Protein AF-A0A7Y7CI98-F1 (afdb_monomer_lite)

Radius of gyration: 17.5 Å; chains: 1; bounding box: 52×29×41 Å

Structure (mmCIF, N/CA/C/O backbone):
data_AF-A0A7Y7CI98-F1
#
_entry.id   AF-A0A7Y7CI98-F1
#
loop_
_atom_site.group_PDB
_atom_site.id
_atom_site.type_symbol
_atom_site.label_atom_id
_atom_site.label_alt_id
_atom_site.label_comp_id
_atom_site.label_asym_id
_atom_site.label_entity_id
_atom_site.label_seq_id
_atom_site.pdbx_PDB_ins_code
_atom_site.Cartn_x
_atom_site.Cartn_y
_atom_site.Cartn_z
_atom_site.occupancy
_atom_site.B_iso_or_equiv
_atom_site.auth_seq_id
_atom_site.auth_comp_id
_atom_site.auth_asym_id
_atom_site.auth_atom_id
_atom_site.pdbx_PDB_model_num
ATOM 1 N N . MET A 1 1 ? 39.157 11.800 -27.206 1.00 62.69 1 MET A N 1
ATOM 2 C CA . MET A 1 1 ? 38.096 12.497 -26.438 1.00 62.69 1 MET A CA 1
ATOM 3 C C . MET A 1 1 ? 36.692 12.054 -26.839 1.00 62.69 1 MET A C 1
ATOM 5 O O . MET A 1 1 ? 35.984 11.591 -25.965 1.00 62.69 1 MET A O 1
ATOM 9 N N . LYS A 1 2 ? 36.295 12.108 -28.122 1.00 62.59 2 LYS A N 1
ATOM 10 C CA . LYS A 1 2 ? 34.953 11.671 -28.576 1.00 62.59 2 LYS A CA 1
ATOM 11 C C . LYS A 1 2 ? 34.642 10.194 -28.279 1.00 62.59 2 LYS A C 1
ATOM 13 O O . LYS A 1 2 ? 33.562 9.895 -27.799 1.00 62.59 2 LYS A O 1
ATOM 18 N N . SER A 1 3 ? 35.610 9.299 -28.485 1.00 66.19 3 SER A N 1
ATOM 19 C CA . SER A 1 3 ? 35.493 7.872 -28.148 1.00 66.19 3 SER A CA 1
ATOM 20 C C . SER A 1 3 ? 35.361 7.626 -26.642 1.00 66.19 3 SER A C 1
ATOM 22 O O . SER A 1 3 ? 34.518 6.846 -26.226 1.00 66.19 3 SER A O 1
ATOM 24 N N . LEU A 1 4 ? 36.137 8.336 -25.817 1.00 75.38 4 LEU A N 1
ATOM 25 C CA . LEU A 1 4 ? 36.042 8.270 -24.354 1.00 75.38 4 LEU A CA 1
ATOM 26 C C . LEU A 1 4 ? 34.681 8.779 -23.847 1.00 75.38 4 LEU A C 1
ATOM 28 O O . LEU A 1 4 ? 34.092 8.154 -22.975 1.00 75.38 4 LEU A O 1
ATOM 32 N N . LEU A 1 5 ? 34.161 9.864 -24.435 1.00 73.25 5 LEU A N 1
ATOM 33 C CA . LEU A 1 5 ? 32.824 10.389 -24.136 1.00 73.25 5 LEU A CA 1
ATOM 34 C C . LEU A 1 5 ? 31.718 9.391 -24.523 1.00 73.25 5 LEU A C 1
ATOM 36 O O . LEU A 1 5 ? 30.742 9.251 -23.795 1.00 73.25 5 LEU A O 1
ATOM 40 N N . MET A 1 6 ? 31.888 8.675 -25.640 1.00 72.62 6 MET A N 1
ATOM 41 C CA . MET A 1 6 ? 30.952 7.641 -26.099 1.00 72.62 6 MET A CA 1
ATOM 42 C C . MET A 1 6 ? 30.914 6.437 -25.149 1.00 72.62 6 MET A C 1
ATOM 44 O O . MET A 1 6 ? 29.835 5.962 -24.813 1.00 72.62 6 MET A O 1
ATOM 48 N N . TRP A 1 7 ? 32.074 5.977 -24.670 1.00 76.88 7 TRP A N 1
ATOM 49 C CA . TRP A 1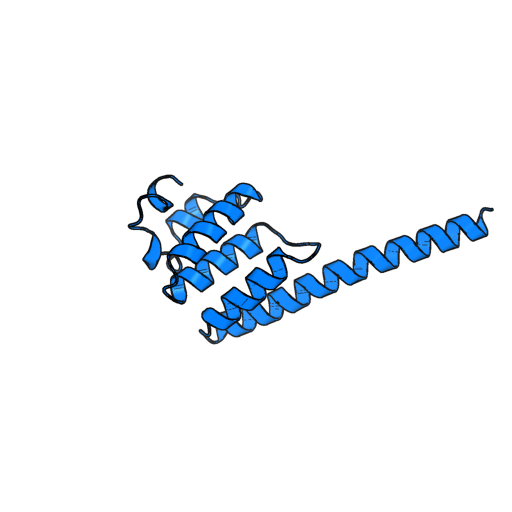 7 ? 32.149 4.890 -23.689 1.00 76.88 7 TRP A CA 1
ATOM 50 C C . TRP A 1 7 ? 31.602 5.299 -22.316 1.00 76.88 7 TRP A C 1
ATOM 52 O O . TRP A 1 7 ? 30.913 4.503 -21.683 1.00 76.88 7 TRP A O 1
ATOM 62 N N . LEU A 1 8 ? 31.833 6.545 -21.883 1.00 71.31 8 LEU A N 1
ATOM 63 C CA . LEU A 1 8 ? 31.243 7.079 -20.649 1.00 71.31 8 LEU A CA 1
ATOM 64 C C . LEU A 1 8 ? 29.712 7.173 -20.735 1.00 71.31 8 LEU A C 1
ATOM 66 O O . LEU A 1 8 ? 29.022 6.805 -19.789 1.00 71.31 8 LEU A O 1
ATOM 70 N N . ALA A 1 9 ? 29.179 7.625 -21.874 1.00 69.00 9 ALA A N 1
ATOM 71 C CA . ALA A 1 9 ? 27.738 7.679 -22.104 1.00 69.00 9 ALA A CA 1
ATOM 72 C C . ALA A 1 9 ? 27.106 6.276 -22.140 1.00 69.00 9 ALA A C 1
ATOM 74 O O . ALA A 1 9 ? 26.016 6.085 -21.610 1.00 69.00 9 ALA A O 1
ATOM 75 N N . LEU A 1 10 ? 27.801 5.280 -22.704 1.00 69.31 10 LEU A N 1
ATOM 76 C CA . LEU A 1 10 ? 27.324 3.895 -22.748 1.00 69.31 10 LEU A CA 1
ATOM 77 C C . LEU A 1 10 ? 27.275 3.248 -21.351 1.00 69.31 10 LEU A C 1
ATOM 79 O O . LEU A 1 10 ? 26.309 2.563 -21.033 1.00 69.31 10 LEU A O 1
ATOM 83 N N . LEU A 1 11 ? 28.275 3.505 -20.499 1.00 66.31 11 LEU A N 1
ATOM 84 C CA . LEU A 1 11 ? 28.302 3.033 -19.106 1.00 66.31 11 LEU A CA 1
ATOM 85 C C . LEU A 1 11 ? 27.154 3.613 -18.262 1.00 66.31 11 LEU A C 1
ATOM 87 O O . LEU A 1 11 ? 26.582 2.894 -17.448 1.00 66.31 11 LEU A O 1
ATOM 91 N N . LEU A 1 12 ? 26.779 4.875 -18.491 1.00 62.81 12 LEU A N 1
ATOM 92 C CA . LEU A 1 12 ? 25.704 5.550 -17.753 1.00 62.81 12 LEU A CA 1
ATOM 93 C C . LEU A 1 12 ? 24.302 4.993 -18.077 1.00 62.81 12 LEU A C 1
ATOM 95 O O . LEU A 1 12 ? 23.429 4.968 -17.216 1.00 62.81 12 LEU A O 1
ATOM 99 N N . VAL A 1 13 ? 24.076 4.522 -19.308 1.00 62.59 13 VAL A N 1
ATOM 100 C CA . VAL A 1 13 ? 22.789 3.922 -19.726 1.00 62.59 13 VAL A CA 1
ATOM 101 C C . VAL A 1 13 ? 22.598 2.516 -19.137 1.00 62.59 13 VAL A C 1
ATOM 103 O O . VAL A 1 13 ? 21.474 2.089 -18.869 1.00 62.59 13 VAL A O 1
ATOM 106 N N . ILE A 1 14 ? 23.689 1.786 -18.895 1.00 62.94 14 ILE A N 1
ATOM 107 C CA . ILE A 1 14 ? 23.626 0.436 -18.318 1.00 62.94 14 ILE A CA 1
ATOM 108 C C . ILE A 1 14 ? 23.213 0.496 -16.840 1.00 62.94 14 ILE A C 1
ATOM 110 O O . ILE A 1 14 ? 22.452 -0.349 -16.380 1.00 62.94 14 ILE A O 1
ATOM 114 N N . THR A 1 15 ? 23.656 1.509 -16.092 1.00 59.50 15 THR A N 1
ATOM 115 C CA . THR A 1 15 ? 23.341 1.606 -14.658 1.00 59.50 15 THR A CA 1
ATOM 116 C C . THR A 1 15 ? 21.883 1.966 -14.391 1.00 59.50 15 THR A C 1
ATOM 118 O O . THR A 1 15 ? 21.303 1.432 -13.455 1.00 59.50 15 THR A O 1
ATOM 121 N N . THR A 1 16 ? 21.255 2.807 -15.219 1.00 58.59 16 THR A N 1
ATOM 122 C CA . THR A 1 16 ? 19.846 3.202 -15.018 1.00 58.59 16 THR A CA 1
ATOM 123 C C . THR A 1 16 ? 18.852 2.101 -15.392 1.00 58.59 16 THR A C 1
ATOM 125 O O . THR A 1 16 ? 17.768 2.023 -14.821 1.00 58.59 16 THR A O 1
ATOM 128 N N . THR A 1 17 ? 19.213 1.225 -16.333 1.00 62.22 17 THR A N 1
ATOM 129 C CA . THR A 1 17 ? 18.356 0.110 -16.772 1.00 62.22 17 THR A CA 1
ATOM 130 C C . THR A 1 17 ? 18.373 -1.071 -15.799 1.00 62.22 17 THR A C 1
ATOM 132 O O . THR A 1 17 ? 17.350 -1.734 -15.630 1.00 62.22 17 THR A O 1
ATOM 135 N N . LEU A 1 18 ? 19.496 -1.301 -15.111 1.00 62.34 18 LEU A N 1
ATOM 136 C CA . LEU A 1 18 ? 19.620 -2.346 -14.089 1.00 62.34 18 LEU A CA 1
ATOM 137 C C . LEU A 1 18 ? 18.713 -2.092 -12.878 1.00 62.34 18 LEU A C 1
ATOM 139 O O . LEU A 1 18 ? 18.092 -3.029 -12.376 1.00 62.34 18 LEU A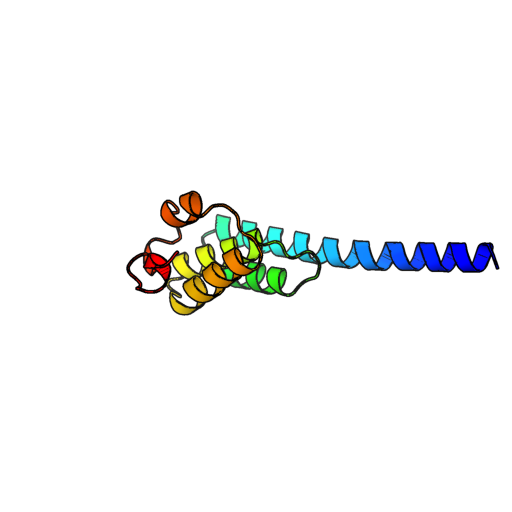 O 1
ATOM 143 N N . SER A 1 19 ? 18.596 -0.842 -12.424 1.00 62.44 19 SER A N 1
ATOM 144 C CA . SER A 1 19 ? 17.799 -0.538 -11.234 1.00 62.44 19 SER A CA 1
ATOM 145 C C . SER A 1 19 ? 16.290 -0.676 -11.467 1.00 62.44 19 SER A C 1
ATOM 147 O O . SER A 1 19 ? 15.588 -1.216 -10.615 1.00 62.44 19 SER A O 1
ATOM 149 N N . ALA A 1 20 ? 15.795 -0.280 -12.646 1.00 66.44 20 ALA A N 1
ATOM 150 C CA . ALA A 1 20 ? 14.387 -0.451 -13.019 1.00 66.44 20 ALA A CA 1
ATOM 151 C C . ALA A 1 20 ? 13.987 -1.936 -13.139 1.00 66.44 20 ALA A C 1
ATOM 153 O O . ALA A 1 20 ? 12.910 -2.333 -12.706 1.00 66.44 20 ALA A O 1
ATOM 154 N N . GLN A 1 21 ? 14.885 -2.790 -13.646 1.00 72.12 21 GLN A N 1
ATOM 155 C CA . GLN A 1 21 ? 14.631 -4.231 -13.746 1.00 72.12 21 GLN A CA 1
ATOM 156 C C . GLN A 1 21 ? 14.427 -4.893 -12.371 1.00 72.12 21 GLN A C 1
ATOM 158 O O . GLN A 1 21 ? 13.680 -5.868 -12.249 1.00 72.12 21 GLN A O 1
ATOM 163 N N . ASN A 1 22 ? 15.078 -4.366 -11.332 1.00 85.00 22 ASN A N 1
ATOM 164 C CA . ASN A 1 22 ? 14.946 -4.886 -9.977 1.00 85.00 22 ASN A CA 1
ATOM 165 C C . ASN A 1 22 ? 13.564 -4.580 -9.373 1.00 85.00 22 ASN A C 1
ATOM 167 O O . ASN A 1 22 ? 12.929 -5.482 -8.826 1.00 85.00 22 ASN A O 1
ATOM 171 N N . SER A 1 23 ? 13.072 -3.344 -9.514 1.00 90.50 23 SER A N 1
ATOM 172 C CA . SER A 1 23 ? 11.762 -2.944 -8.979 1.00 90.50 23 SER A CA 1
ATOM 173 C C . SER A 1 23 ? 10.612 -3.707 -9.648 1.00 90.50 23 SER A C 1
ATOM 175 O O . SER A 1 23 ? 9.731 -4.222 -8.960 1.00 90.50 23 SER A O 1
ATOM 177 N N . ASP A 1 24 ? 10.674 -3.920 -10.964 1.00 94.19 24 ASP A N 1
ATOM 178 C CA . ASP A 1 24 ? 9.670 -4.705 -11.697 1.00 94.19 24 ASP A CA 1
ATOM 179 C C . ASP A 1 24 ? 9.621 -6.176 -11.268 1.00 94.19 24 ASP A C 1
ATOM 181 O O . ASP A 1 24 ? 8.543 -6.770 -11.144 1.00 94.19 24 ASP A O 1
ATOM 185 N N . SER A 1 25 ? 10.783 -6.776 -11.002 1.00 95.25 25 SER A N 1
ATOM 186 C CA . SER A 1 25 ? 10.859 -8.142 -10.481 1.00 95.25 25 SER A CA 1
ATOM 187 C C . SER A 1 25 ? 10.218 -8.243 -9.093 1.00 95.25 25 SER A C 1
ATOM 189 O O . SER A 1 25 ? 9.434 -9.162 -8.837 1.00 95.25 25 SER A O 1
ATOM 191 N N . LEU A 1 26 ? 10.494 -7.281 -8.207 1.00 97.19 26 LEU A N 1
ATOM 192 C CA . LEU A 1 26 ? 9.898 -7.224 -6.870 1.00 97.19 26 LEU A CA 1
ATOM 193 C C . LEU A 1 26 ? 8.377 -7.030 -6.934 1.00 97.19 26 LEU A C 1
ATOM 195 O O . LEU A 1 26 ? 7.649 -7.788 -6.288 1.00 97.19 26 LEU A O 1
ATOM 199 N N . ARG A 1 27 ? 7.874 -6.127 -7.789 1.00 97.50 27 ARG A N 1
ATOM 200 C CA . ARG A 1 27 ? 6.427 -5.972 -8.042 1.00 97.50 27 ARG A CA 1
ATOM 201 C C . ARG A 1 27 ? 5.789 -7.265 -8.498 1.00 97.50 27 ARG A C 1
ATOM 203 O O . ARG A 1 27 ? 4.722 -7.629 -8.015 1.00 97.50 27 ARG A O 1
ATOM 210 N N . MET A 1 28 ? 6.428 -7.987 -9.415 1.00 97.88 28 MET A N 1
ATOM 211 C CA . MET A 1 28 ? 5.899 -9.257 -9.905 1.00 97.88 28 MET A CA 1
ATOM 212 C C . MET A 1 28 ? 5.765 -10.287 -8.778 1.00 97.88 28 MET A C 1
ATOM 214 O O . MET A 1 28 ? 4.768 -11.010 -8.725 1.00 97.88 28 MET A O 1
ATOM 218 N N . LEU A 1 29 ? 6.742 -10.354 -7.872 1.00 98.31 29 LEU A N 1
ATOM 219 C CA . LEU A 1 29 ? 6.682 -11.228 -6.701 1.00 98.31 29 LEU A CA 1
ATOM 220 C C . LEU A 1 29 ? 5.584 -10.788 -5.722 1.00 98.31 29 LEU A C 1
ATOM 222 O O . LEU A 1 29 ? 4.817 -11.639 -5.265 1.00 98.31 29 LEU A O 1
ATOM 226 N N . GLY A 1 30 ? 5.443 -9.481 -5.479 1.00 98.44 30 GLY A N 1
ATOM 227 C CA . GLY A 1 30 ? 4.344 -8.903 -4.700 1.00 98.44 30 GLY A CA 1
ATOM 228 C C . GLY A 1 30 ? 2.974 -9.258 -5.279 1.00 98.44 30 GLY A C 1
ATOM 229 O O . GLY A 1 30 ? 2.134 -9.818 -4.577 1.00 98.44 30 GLY A O 1
ATOM 230 N N . ASN A 1 31 ? 2.793 -9.070 -6.588 1.00 98.62 31 ASN A N 1
ATOM 231 C CA . ASN A 1 31 ? 1.568 -9.403 -7.318 1.00 98.62 31 ASN A CA 1
ATOM 232 C C . ASN A 1 31 ? 1.219 -10.895 -7.215 1.00 98.62 31 ASN A C 1
ATOM 234 O O . ASN A 1 31 ? 0.053 -11.254 -7.030 1.00 98.62 31 ASN A O 1
ATOM 238 N N . ARG A 1 32 ? 2.214 -11.789 -7.317 1.00 98.69 32 ARG A N 1
ATOM 239 C CA . ARG A 1 32 ? 2.004 -13.243 -7.175 1.00 98.69 32 ARG A CA 1
ATOM 240 C C . ARG A 1 32 ? 1.597 -13.627 -5.756 1.00 98.69 32 ARG A C 1
ATOM 242 O O . ARG A 1 32 ? 0.676 -14.428 -5.593 1.00 98.69 32 ARG A O 1
ATOM 249 N N . ALA A 1 33 ? 2.259 -13.062 -4.748 1.00 98.75 33 ALA A N 1
ATOM 250 C CA . ALA A 1 33 ? 1.920 -13.299 -3.348 1.00 98.75 33 ALA A CA 1
ATOM 251 C C . ALA A 1 33 ? 0.511 -12.777 -3.026 1.00 98.75 33 ALA A C 1
ATOM 253 O O . ALA A 1 33 ? -0.303 -13.517 -2.474 1.0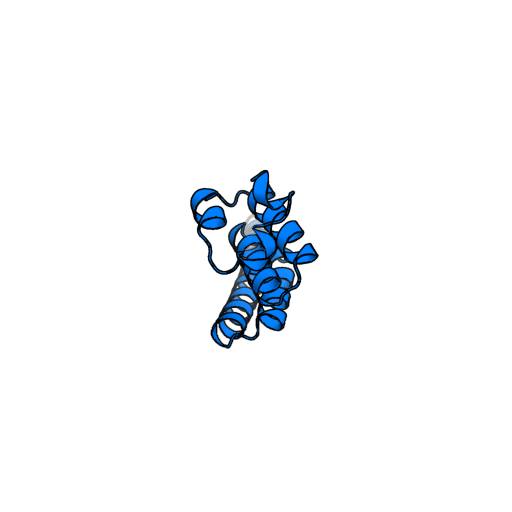0 98.75 33 ALA A O 1
ATOM 254 N N . TYR A 1 34 ? 0.185 -11.565 -3.487 1.00 98.75 34 TYR A N 1
ATOM 255 C CA . TYR A 1 34 ? -1.140 -10.959 -3.353 1.00 98.75 34 TYR A CA 1
ATOM 256 C C . TYR A 1 34 ? -2.217 -11.839 -4.002 1.00 98.75 34 TYR A C 1
ATOM 258 O O . TYR A 1 34 ? -3.206 -12.193 -3.362 1.00 98.75 34 TYR A O 1
ATOM 266 N N . SER A 1 35 ? -1.985 -12.292 -5.240 1.00 98.62 35 SER A N 1
ATOM 267 C CA . SER A 1 35 ? -2.904 -13.191 -5.961 1.00 98.62 35 SER A CA 1
ATOM 268 C C . SER A 1 35 ? -3.102 -14.532 -5.246 1.00 98.62 35 SER A C 1
ATOM 270 O O . SER A 1 35 ? -4.173 -15.130 -5.325 1.00 98.62 35 SER A O 1
ATOM 272 N N . SER A 1 36 ? -2.085 -14.994 -4.514 1.00 98.56 36 SER A N 1
ATOM 273 C CA . SER A 1 36 ? -2.134 -16.217 -3.702 1.00 98.56 36 SER A CA 1
ATOM 274 C C . SER A 1 36 ? -2.728 -15.991 -2.305 1.00 98.56 36 SER A C 1
ATOM 276 O O . SER A 1 36 ? -2.788 -16.928 -1.511 1.00 98.56 36 SER A O 1
ATOM 278 N N . ARG A 1 37 ? -3.176 -14.764 -1.999 1.00 98.44 37 ARG A N 1
ATOM 279 C CA . ARG A 1 37 ? -3.676 -14.308 -0.6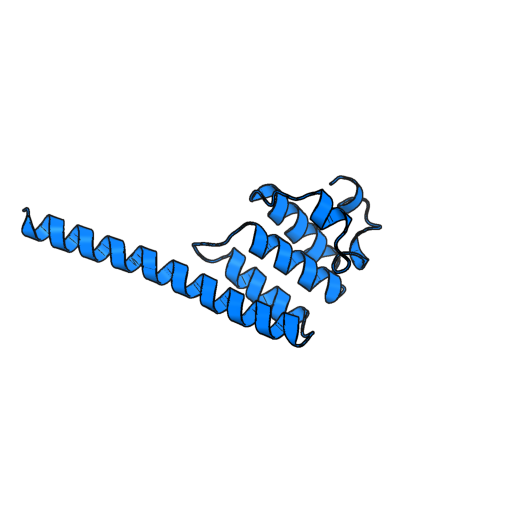89 1.00 98.44 37 ARG A CA 1
ATOM 280 C C . ARG A 1 37 ? -2.652 -14.382 0.447 1.00 98.44 37 ARG A C 1
ATOM 282 O O . ARG A 1 37 ? -3.025 -14.305 1.616 1.00 98.44 37 ARG A O 1
ATOM 289 N N . ASP A 1 38 ? -1.367 -14.486 0.119 1.00 98.69 38 ASP A N 1
ATOM 290 C CA . ASP A 1 38 ? -0.279 -14.327 1.081 1.00 98.69 38 ASP A CA 1
ATOM 291 C C . ASP A 1 38 ? 0.069 -12.838 1.201 1.00 98.69 38 AS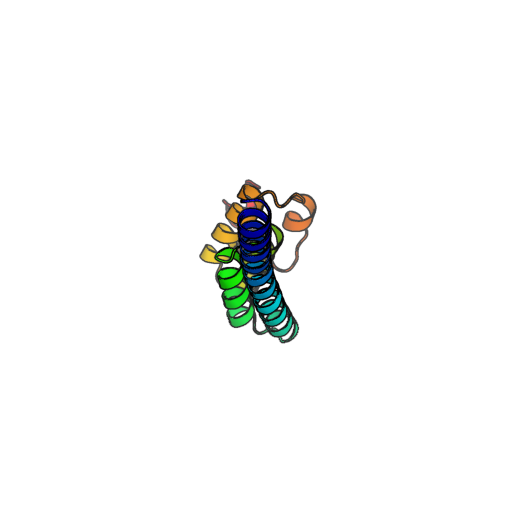P A C 1
ATOM 293 O O . ASP A 1 38 ? 1.047 -12.335 0.642 1.00 98.69 38 ASP A O 1
ATOM 297 N N . PHE A 1 39 ? -0.802 -12.108 1.898 1.00 98.75 39 PHE A N 1
ATOM 298 C CA . PHE A 1 39 ? -0.727 -10.651 1.986 1.00 98.75 39 PHE A CA 1
ATOM 299 C C . PHE A 1 39 ? 0.468 -10.158 2.806 1.00 98.75 39 PHE A C 1
ATOM 301 O O . PHE A 1 39 ? 0.986 -9.078 2.536 1.00 98.75 39 PHE A O 1
ATOM 308 N N . ALA A 1 40 ? 0.962 -10.958 3.756 1.00 98.62 40 ALA A N 1
ATOM 309 C CA . ALA A 1 40 ? 2.175 -10.628 4.500 1.00 98.62 40 ALA A CA 1
ATOM 310 C C . ALA A 1 40 ? 3.408 -10.664 3.582 1.00 98.62 40 ALA A C 1
ATOM 312 O O . ALA A 1 40 ? 4.209 -9.725 3.575 1.00 98.62 40 ALA A O 1
ATOM 313 N N . THR A 1 41 ? 3.534 -11.704 2.752 1.00 98.75 41 THR A N 1
ATOM 314 C CA . THR A 1 41 ? 4.603 -11.781 1.747 1.00 98.75 41 THR A CA 1
ATOM 315 C C . THR A 1 41 ? 4.439 -10.716 0.664 1.00 98.75 41 THR A C 1
ATOM 317 O O . THR A 1 41 ? 5.434 -10.116 0.256 1.00 98.75 41 THR A O 1
ATOM 320 N N . ALA A 1 42 ? 3.208 -10.434 0.227 1.00 98.81 42 ALA A N 1
ATOM 321 C CA . ALA A 1 42 ? 2.935 -9.365 -0.732 1.00 98.81 42 ALA A CA 1
ATOM 322 C C . ALA A 1 42 ? 3.397 -8.003 -0.204 1.00 98.81 42 ALA A C 1
ATOM 324 O O . ALA A 1 42 ? 4.162 -7.313 -0.877 1.00 98.81 42 ALA A O 1
ATOM 325 N N . ALA A 1 43 ? 3.014 -7.666 1.033 1.00 98.75 43 ALA A N 1
ATOM 326 C CA . ALA A 1 43 ? 3.438 -6.440 1.696 1.00 98.75 43 ALA A CA 1
ATOM 327 C C . ALA A 1 43 ? 4.966 -6.339 1.736 1.00 98.75 43 ALA A C 1
ATOM 329 O O . ALA A 1 43 ? 5.511 -5.313 1.346 1.00 98.75 43 ALA A O 1
ATOM 330 N N . ARG A 1 44 ? 5.674 -7.415 2.109 1.00 98.62 44 ARG A N 1
ATOM 331 C CA . ARG A 1 44 ? 7.145 -7.428 2.125 1.00 98.62 44 ARG A CA 1
ATOM 332 C C . ARG A 1 44 ? 7.749 -7.077 0.761 1.00 98.62 44 ARG A C 1
ATOM 334 O O . ARG A 1 44 ? 8.622 -6.218 0.701 1.00 98.62 44 ARG A O 1
ATOM 341 N N . PHE A 1 45 ? 7.286 -7.693 -0.326 1.00 98.69 45 PHE A N 1
ATOM 342 C CA . PHE A 1 45 ? 7.824 -7.404 -1.660 1.00 98.69 45 PHE A CA 1
ATOM 343 C C . PHE A 1 45 ? 7.497 -5.989 -2.147 1.00 98.69 45 PHE A C 1
ATOM 345 O O . PHE A 1 45 ? 8.356 -5.342 -2.747 1.00 98.69 45 PHE A O 1
ATOM 352 N N . TYR A 1 46 ? 6.301 -5.467 -1.862 1.00 98.69 46 TYR A N 1
ATOM 353 C CA . TYR A 1 46 ? 5.992 -4.071 -2.183 1.00 98.69 46 TYR A CA 1
ATOM 354 C C . TYR A 1 46 ? 6.838 -3.100 -1.352 1.00 98.69 46 TYR A C 1
ATOM 356 O O . TYR A 1 46 ? 7.362 -2.139 -1.901 1.00 98.69 46 TYR A O 1
ATOM 364 N N . VAL A 1 47 ? 7.088 -3.386 -0.071 1.00 98.56 47 VAL A N 1
ATOM 365 C CA . VAL A 1 47 ? 8.010 -2.603 0.771 1.00 98.56 47 VAL A CA 1
ATOM 366 C C . VAL A 1 47 ? 9.436 -2.618 0.219 1.00 98.56 47 VAL A C 1
ATOM 368 O O . VAL A 1 47 ? 10.087 -1.575 0.160 1.00 98.56 47 VAL A O 1
ATOM 371 N N . GLU A 1 48 ? 9.931 -3.771 -0.227 1.00 97.62 48 GLU A N 1
ATOM 372 C CA . GLU A 1 48 ? 11.229 -3.856 -0.909 1.00 97.62 48 GLU A CA 1
ATOM 373 C C . GLU A 1 48 ? 11.222 -3.039 -2.213 1.00 97.62 48 GLU A C 1
ATOM 375 O O . GLU A 1 48 ? 12.191 -2.343 -2.510 1.00 97.62 48 GLU A O 1
ATOM 380 N N . THR A 1 49 ? 10.102 -3.034 -2.946 1.00 97.69 49 THR A N 1
ATOM 381 C CA . THR A 1 49 ? 9.926 -2.206 -4.150 1.00 97.69 49 THR A CA 1
ATOM 382 C C . THR A 1 49 ? 10.009 -0.716 -3.816 1.00 97.69 49 THR A C 1
ATOM 384 O O . THR A 1 49 ? 10.727 0.012 -4.495 1.00 97.69 49 THR A O 1
ATOM 387 N N . THR A 1 50 ? 9.371 -0.251 -2.734 1.00 97.12 50 THR A N 1
ATOM 388 C CA . THR A 1 50 ? 9.414 1.172 -2.331 1.00 97.12 50 THR A CA 1
ATOM 389 C C . THR A 1 50 ? 10.813 1.680 -1.977 1.00 97.12 50 THR A C 1
ATOM 391 O O . THR A 1 50 ? 11.061 2.881 -2.018 1.00 97.12 50 THR A O 1
ATOM 394 N N . GLN A 1 51 ? 11.743 0.774 -1.665 1.00 95.12 51 GLN A N 1
ATOM 395 C CA . GLN A 1 51 ? 13.141 1.090 -1.359 1.00 95.12 51 GLN A CA 1
ATOM 396 C C . GLN A 1 51 ? 14.053 1.038 -2.594 1.00 95.12 51 GLN A C 1
ATOM 398 O O . GLN A 1 51 ? 15.238 1.356 -2.500 1.00 95.12 51 GLN A O 1
ATOM 403 N N . SER A 1 52 ? 13.526 0.610 -3.741 1.00 91.94 52 SER A N 1
ATOM 404 C CA . SER A 1 52 ? 14.283 0.465 -4.983 1.00 91.94 52 SER A CA 1
ATOM 405 C C . SER A 1 52 ? 14.145 1.690 -5.888 1.00 91.94 52 SER A C 1
ATOM 407 O O . SER A 1 52 ? 13.142 2.406 -5.854 1.00 91.94 52 SER A O 1
ATOM 409 N N . GLU A 1 53 ? 15.153 1.943 -6.727 1.00 87.06 53 GLU A N 1
ATOM 410 C CA . GLU A 1 53 ? 15.017 2.968 -7.762 1.00 87.06 53 GLU A CA 1
ATOM 411 C C . GLU A 1 53 ? 13.918 2.554 -8.756 1.00 87.06 53 GLU A C 1
ATOM 413 O O . GLU A 1 53 ? 13.825 1.397 -9.176 1.00 87.06 53 GLU A O 1
ATOM 418 N N . GLY A 1 54 ? 13.073 3.512 -9.130 1.00 88.56 54 GLY A N 1
ATOM 419 C CA . GLY A 1 54 ? 11.897 3.253 -9.957 1.00 88.56 54 GLY A CA 1
ATOM 420 C C . GLY A 1 54 ? 10.645 2.875 -9.168 1.00 88.56 54 GLY A C 1
ATOM 421 O O . GLY A 1 54 ? 9.671 2.483 -9.798 1.00 88.56 54 GLY A O 1
ATOM 422 N N . ALA A 1 55 ? 10.644 2.989 -7.834 1.00 94.44 55 ALA A N 1
ATOM 423 C CA . ALA A 1 55 ? 9.426 2.942 -7.028 1.00 94.44 55 ALA A CA 1
ATOM 424 C C . ALA A 1 55 ? 8.389 3.973 -7.507 1.00 94.44 55 ALA A C 1
ATOM 426 O O . ALA A 1 55 ? 8.716 5.130 -7.777 1.00 94.44 55 ALA A O 1
ATOM 427 N N . GLU A 1 56 ? 7.131 3.557 -7.557 1.00 96.12 56 GLU A N 1
ATOM 428 C CA . GLU A 1 56 ? 5.985 4.383 -7.913 1.00 96.12 56 GLU A CA 1
ATOM 429 C C . GLU A 1 56 ? 5.064 4.552 -6.700 1.00 96.12 56 GLU A C 1
ATOM 431 O O . GLU A 1 56 ? 5.054 3.735 -5.778 1.00 96.12 56 GLU A O 1
ATOM 436 N N . SER A 1 57 ? 4.229 5.592 -6.697 1.00 98.00 57 SER A N 1
ATOM 437 C CA . SER A 1 57 ? 3.238 5.804 -5.630 1.00 98.00 57 SER A CA 1
ATOM 438 C C . SER A 1 57 ? 2.245 4.643 -5.488 1.00 98.00 57 SER A C 1
ATOM 440 O O . SER A 1 57 ? 1.747 4.373 -4.394 1.00 98.00 57 SER A O 1
ATOM 442 N N . SER A 1 58 ? 2.007 3.912 -6.580 1.00 98.00 58 SER A N 1
ATOM 443 C CA . SER A 1 58 ? 1.216 2.682 -6.621 1.00 98.00 58 SER A CA 1
ATOM 444 C C . SER A 1 58 ? 1.831 1.549 -5.789 1.00 98.00 58 SER A C 1
ATOM 446 O O . SER A 1 58 ? 1.085 0.759 -5.216 1.00 98.00 58 SER A O 1
ATOM 448 N N . ASP A 1 59 ? 3.157 1.483 -5.631 1.00 98.38 59 ASP A N 1
ATOM 449 C CA . ASP A 1 59 ? 3.812 0.453 -4.812 1.00 98.38 59 ASP A CA 1
ATOM 450 C C . ASP A 1 59 ? 3.562 0.670 -3.324 1.00 98.38 59 ASP A C 1
ATOM 452 O O . ASP A 1 59 ? 3.261 -0.276 -2.597 1.00 98.38 59 ASP A O 1
ATOM 456 N N . TYR A 1 60 ? 3.619 1.928 -2.880 1.00 98.69 60 TYR A N 1
ATOM 457 C CA . TYR A 1 60 ? 3.238 2.303 -1.520 1.00 98.69 60 TYR A CA 1
ATOM 458 C C . TYR A 1 60 ? 1.760 1.987 -1.267 1.00 98.69 60 TYR A C 1
ATOM 460 O O . TYR A 1 60 ? 1.415 1.423 -0.229 1.00 98.69 60 TYR A O 1
ATOM 468 N N . TYR A 1 61 ? 0.889 2.277 -2.239 1.00 98.69 61 TYR A N 1
ATOM 469 C CA . TYR A 1 61 ? -0.535 1.957 -2.149 1.00 98.69 61 TYR A CA 1
ATOM 470 C C . TYR A 1 61 ? -0.788 0.442 -2.061 1.00 98.69 61 TYR A C 1
ATOM 472 O O . TYR A 1 61 ? -1.545 -0.024 -1.209 1.00 98.69 61 TYR A O 1
ATOM 480 N N . ASN A 1 62 ? -0.105 -0.351 -2.887 1.00 98.69 62 ASN A N 1
ATOM 481 C CA . ASN A 1 62 ? -0.208 -1.810 -2.879 1.00 98.69 62 ASN A CA 1
ATOM 482 C C . ASN A 1 62 ? 0.348 -2.423 -1.583 1.00 98.69 62 ASN A C 1
ATOM 484 O O . ASN A 1 62 ? -0.224 -3.385 -1.056 1.00 98.69 62 ASN A O 1
ATOM 488 N N . ALA A 1 63 ? 1.424 -1.852 -1.028 1.00 98.81 63 ALA A N 1
ATOM 489 C CA . ALA A 1 63 ? 1.918 -2.204 0.300 1.00 98.81 63 ALA A CA 1
ATOM 490 C C . ALA A 1 63 ? 0.859 -1.918 1.374 1.00 98.81 63 ALA A C 1
ATOM 492 O O . ALA A 1 63 ? 0.583 -2.791 2.197 1.00 98.81 63 ALA A O 1
ATOM 493 N N . ALA A 1 64 ? 0.215 -0.747 1.332 1.00 98.81 64 ALA A N 1
ATOM 494 C CA . ALA A 1 64 ? -0.848 -0.379 2.266 1.00 98.81 64 ALA A CA 1
ATOM 495 C C . ALA A 1 64 ? -2.029 -1.361 2.226 1.00 98.81 64 ALA A C 1
ATOM 497 O O . ALA A 1 64 ? -2.441 -1.867 3.272 1.00 98.81 64 ALA A O 1
ATOM 498 N N . CYS A 1 65 ? -2.519 -1.693 1.026 1.00 98.88 65 CYS A N 1
ATOM 499 C CA . CYS A 1 65 ? -3.587 -2.679 0.826 1.00 98.88 65 CYS A CA 1
ATOM 500 C C . CYS A 1 65 ? -3.190 -4.055 1.374 1.00 98.88 65 CYS A C 1
ATOM 502 O O . CYS A 1 65 ? -3.938 -4.683 2.121 1.00 98.88 65 CYS A O 1
ATOM 504 N N . SER A 1 66 ? -1.965 -4.496 1.079 1.00 98.88 66 SER A N 1
ATOM 505 C CA . SER A 1 66 ? -1.453 -5.787 1.550 1.00 98.88 66 SER A CA 1
ATOM 506 C C . SER A 1 66 ? -1.316 -5.835 3.075 1.00 98.88 66 SER A C 1
ATOM 508 O O . SER A 1 66 ? -1.700 -6.826 3.696 1.00 98.88 66 SER A O 1
ATOM 510 N N . PHE A 1 67 ? -0.838 -4.763 3.713 1.00 98.88 67 PHE A N 1
ATOM 511 C CA . PHE A 1 67 ? -0.800 -4.672 5.175 1.00 98.88 67 PHE A CA 1
ATOM 512 C C . PHE A 1 67 ? -2.202 -4.657 5.790 1.00 98.88 67 PHE A C 1
ATOM 514 O O . PHE A 1 67 ? -2.424 -5.331 6.798 1.00 98.88 67 PHE A O 1
ATOM 521 N N . ALA A 1 68 ? -3.156 -3.947 5.183 1.00 98.81 68 ALA A N 1
ATOM 522 C CA . ALA A 1 68 ? -4.532 -3.882 5.667 1.00 98.81 68 ALA A CA 1
ATOM 523 C C . ALA A 1 68 ? -5.205 -5.264 5.630 1.00 98.81 68 ALA A C 1
ATOM 525 O O . ALA A 1 68 ? -5.818 -5.676 6.621 1.00 98.81 68 ALA A O 1
ATOM 526 N N . LEU A 1 69 ? -5.011 -6.015 4.542 1.00 98.81 69 LEU A N 1
ATOM 527 C CA . LEU A 1 69 ? -5.475 -7.396 4.384 1.00 98.81 69 LEU A CA 1
ATOM 528 C C . LEU A 1 69 ? -4.751 -8.389 5.307 1.00 98.81 69 LEU A C 1
ATOM 530 O O . LEU A 1 69 ? -5.334 -9.390 5.725 1.00 98.81 69 LEU A O 1
ATOM 534 N N . ALA A 1 70 ? -3.497 -8.108 5.664 1.00 98.62 70 ALA A N 1
ATOM 535 C CA . ALA A 1 70 ? -2.733 -8.860 6.660 1.00 98.62 70 ALA A CA 1
ATOM 536 C C . ALA A 1 70 ? -3.063 -8.464 8.117 1.00 98.62 70 ALA A C 1
ATOM 538 O O . ALA A 1 70 ? -2.410 -8.949 9.039 1.00 98.62 70 ALA A O 1
ATOM 539 N N . ASN A 1 71 ? -4.071 -7.609 8.342 1.00 98.00 71 ASN A N 1
ATOM 540 C CA . ASN A 1 71 ? -4.466 -7.067 9.651 1.00 98.00 71 ASN A CA 1
ATOM 541 C C . ASN A 1 71 ? -3.362 -6.274 10.375 1.00 98.00 71 ASN A C 1
ATOM 543 O O . ASN A 1 71 ? -3.370 -6.163 11.601 1.00 98.00 71 ASN A O 1
ATOM 547 N N . ASN A 1 72 ? -2.419 -5.694 9.631 1.00 98.56 72 ASN A N 1
ATOM 548 C CA . ASN A 1 72 ? -1.403 -4.795 10.166 1.00 98.56 72 ASN A CA 1
ATOM 549 C C . ASN A 1 72 ? -1.801 -3.334 9.909 1.00 98.56 72 ASN A C 1
ATOM 551 O O . ASN A 1 72 ? -1.300 -2.680 8.994 1.00 98.56 72 ASN A O 1
ATOM 555 N N . SER A 1 73 ? -2.740 -2.833 10.715 1.00 98.38 73 SER A N 1
ATOM 556 C CA . SER A 1 73 ? -3.341 -1.509 10.523 1.00 98.38 73 SER A CA 1
ATOM 557 C C . SER A 1 73 ? -2.345 -0.352 10.622 1.00 98.38 73 SER A C 1
ATOM 559 O O . SER A 1 73 ? -2.492 0.632 9.904 1.00 98.38 73 SER A O 1
ATOM 561 N N . GLU A 1 74 ? -1.333 -0.462 11.486 1.00 98.44 74 GLU A N 1
ATOM 562 C CA . GLU A 1 74 ? -0.310 0.577 11.667 1.00 98.44 74 GLU A CA 1
ATOM 563 C C . GLU A 1 74 ? 0.512 0.767 10.389 1.00 98.44 74 GLU A C 1
ATOM 565 O O . GLU A 1 74 ? 0.589 1.872 9.848 1.00 98.44 74 GLU A O 1
ATOM 570 N N . MET A 1 75 ? 1.056 -0.330 9.855 1.00 98.69 75 MET A N 1
ATOM 571 C CA . MET A 1 75 ? 1.830 -0.288 8.616 1.00 98.69 75 MET A CA 1
ATOM 572 C C . MET A 1 75 ? 0.957 0.083 7.419 1.00 98.69 75 MET A C 1
ATOM 574 O O . MET A 1 75 ? 1.395 0.839 6.557 1.00 98.69 75 MET A O 1
ATOM 578 N N . ALA A 1 76 ? -0.290 -0.389 7.379 1.00 98.81 76 ALA A N 1
ATOM 579 C CA . ALA A 1 76 ? -1.225 -0.031 6.321 1.00 98.81 76 ALA A CA 1
ATOM 580 C C . ALA A 1 76 ? -1.470 1.484 6.253 1.00 98.81 76 ALA A C 1
ATOM 582 O O . ALA A 1 76 ? -1.395 2.069 5.176 1.00 98.81 76 ALA A O 1
ATOM 583 N N . LEU A 1 77 ? -1.698 2.135 7.397 1.00 98.62 77 LEU A N 1
ATOM 584 C CA . LEU A 1 77 ? -1.901 3.585 7.464 1.00 98.62 77 LEU A CA 1
ATOM 585 C C . LEU A 1 77 ? -0.630 4.359 7.105 1.00 98.62 77 LEU A C 1
ATOM 587 O O . LEU A 1 77 ? -0.702 5.328 6.353 1.00 98.62 77 LEU A O 1
ATOM 591 N N . SER A 1 78 ? 0.533 3.900 7.573 1.00 98.50 78 SER A N 1
ATOM 592 C CA . SER A 1 78 ? 1.823 4.522 7.250 1.00 98.50 78 SER A CA 1
ATOM 593 C C . SER A 1 78 ? 2.150 4.469 5.751 1.00 98.50 78 SER A C 1
ATOM 595 O O . SER A 1 78 ? 2.583 5.469 5.172 1.00 98.50 78 SER A O 1
ATOM 597 N N . TYR A 1 79 ? 1.913 3.329 5.098 1.00 98.69 79 TYR A N 1
ATOM 598 C CA . TYR A 1 79 ? 2.158 3.192 3.661 1.00 98.69 79 TYR A CA 1
ATOM 599 C C . TYR A 1 79 ? 1.095 3.889 2.812 1.00 98.69 79 TYR A C 1
ATOM 601 O O . TYR A 1 79 ? 1.421 4.374 1.732 1.00 98.69 79 TYR A O 1
ATOM 609 N N . LEU A 1 80 ? -0.143 4.007 3.298 1.00 98.56 80 LEU A N 1
ATOM 610 C CA . LEU A 1 80 ? -1.181 4.776 2.614 1.00 98.56 80 LEU A CA 1
ATOM 611 C C . LEU A 1 80 ? -0.858 6.276 2.616 1.00 98.56 80 LEU A C 1
ATOM 613 O O . LEU A 1 80 ? -0.960 6.922 1.576 1.00 98.56 80 LEU A O 1
ATOM 617 N N . ASP A 1 81 ? -0.404 6.814 3.750 1.00 97.69 81 ASP A N 1
ATOM 618 C CA . ASP A 1 81 ? 0.090 8.195 3.843 1.00 97.69 81 ASP A CA 1
ATOM 619 C C . ASP A 1 81 ? 1.280 8.421 2.898 1.00 97.69 81 ASP A C 1
ATOM 621 O O . ASP A 1 81 ? 1.294 9.367 2.108 1.00 97.69 81 ASP A O 1
ATOM 625 N N . SER A 1 82 ? 2.225 7.474 2.882 1.00 98.25 82 SER A N 1
ATOM 626 C CA . SER A 1 82 ? 3.352 7.498 1.944 1.00 98.25 82 SER A CA 1
ATOM 627 C C . SER A 1 82 ? 2.879 7.482 0.487 1.00 98.25 82 SER A C 1
ATOM 629 O O . SER A 1 82 ? 3.392 8.244 -0.326 1.00 98.25 82 SER A O 1
ATOM 631 N N . ALA A 1 83 ? 1.872 6.677 0.139 1.00 98.44 83 ALA A N 1
ATOM 632 C CA . ALA A 1 83 ? 1.332 6.638 -1.216 1.00 98.44 83 ALA A CA 1
ATOM 633 C C . ALA A 1 83 ? 0.856 8.023 -1.671 1.00 98.44 83 ALA A C 1
ATOM 635 O O . ALA A 1 83 ? 1.234 8.469 -2.755 1.00 98.44 83 ALA A O 1
ATOM 636 N N . PHE A 1 84 ? 0.100 8.739 -0.834 1.00 97.38 84 PHE A N 1
ATOM 637 C CA . PHE A 1 84 ? -0.325 10.107 -1.140 1.00 97.38 84 PHE A CA 1
ATOM 638 C C . PHE A 1 84 ? 0.846 11.088 -1.196 1.00 97.38 84 PHE A C 1
ATOM 640 O O . PHE A 1 84 ? 0.908 11.896 -2.123 1.00 97.38 84 PHE A O 1
ATOM 647 N N . LEU A 1 85 ? 1.807 10.979 -0.274 1.00 96.88 85 LEU A N 1
ATOM 648 C CA . LEU A 1 85 ? 3.021 11.800 -0.274 1.00 96.88 85 LEU A CA 1
ATOM 649 C C . LEU A 1 85 ? 3.825 11.649 -1.577 1.00 96.88 85 LEU A C 1
ATOM 651 O O . LEU A 1 85 ? 4.328 12.638 -2.106 1.00 96.88 85 LEU A O 1
ATOM 655 N N . TYR A 1 86 ? 3.907 10.431 -2.118 1.00 97.00 86 TYR A N 1
ATOM 656 C CA . TYR A 1 86 ? 4.586 10.130 -3.383 1.00 97.00 86 TYR A CA 1
ATOM 657 C C . TYR A 1 86 ? 3.705 10.337 -4.627 1.00 97.00 86 TYR A C 1
ATOM 659 O O . TYR A 1 86 ? 4.146 10.068 -5.744 1.00 97.00 86 TYR A O 1
ATOM 667 N N . GLY A 1 87 ? 2.483 10.855 -4.471 1.00 97.06 87 GLY A N 1
ATOM 668 C CA . GLY A 1 87 ? 1.638 11.287 -5.586 1.00 97.06 87 GLY A CA 1
ATOM 669 C C . GLY A 1 87 ? 0.621 10.256 -6.072 1.00 97.06 87 GLY A C 1
ATOM 670 O O . GLY A 1 87 ? 0.231 10.285 -7.239 1.00 97.06 87 GLY A O 1
ATOM 671 N N . PHE A 1 88 ? 0.180 9.329 -5.221 1.00 97.56 88 PHE A N 1
ATOM 672 C CA . PHE A 1 88 ? -0.960 8.468 -5.535 1.00 97.56 88 PHE A CA 1
ATOM 673 C C . PHE A 1 88 ? -2.213 9.336 -5.712 1.00 97.56 88 PHE A C 1
ATOM 675 O O . PHE A 1 88 ? -2.669 10.002 -4.786 1.00 97.56 88 PHE A O 1
ATOM 682 N N . GLY A 1 89 ? -2.749 9.370 -6.932 1.00 91.50 89 GLY A N 1
ATOM 683 C CA . GLY A 1 89 ? -3.668 10.434 -7.346 1.00 91.50 89 GLY A CA 1
ATOM 684 C C . GLY A 1 89 ? -5.149 10.202 -7.048 1.00 91.50 89 GLY A C 1
ATOM 685 O O . GLY A 1 89 ? -5.955 11.094 -7.304 1.00 91.50 89 GLY A O 1
ATOM 686 N N . SER A 1 90 ? -5.544 9.025 -6.556 1.00 94.31 90 SER A N 1
ATOM 687 C CA . SER A 1 90 ? -6.959 8.642 -6.490 1.00 94.31 90 SER A CA 1
ATOM 688 C C . SER A 1 90 ? -7.455 8.448 -5.058 1.00 94.31 90 SER A C 1
ATOM 690 O O . SER A 1 90 ? -7.594 7.328 -4.569 1.00 94.31 90 SER A O 1
ATOM 692 N N . ILE A 1 91 ? -7.799 9.557 -4.393 1.00 94.38 91 ILE A N 1
ATOM 693 C CA . ILE A 1 91 ? -8.541 9.526 -3.119 1.00 94.38 91 ILE A CA 1
ATOM 694 C C . ILE A 1 91 ? -9.853 8.729 -3.256 1.00 94.38 91 ILE A C 1
ATOM 696 O O . ILE A 1 91 ? -10.105 7.877 -2.405 1.00 94.38 91 ILE A O 1
ATOM 700 N N . PRO A 1 92 ? -10.672 8.900 -4.321 1.00 96.25 92 PRO A N 1
ATOM 701 C CA . PRO A 1 92 ? -11.890 8.105 -4.477 1.00 96.25 92 PRO A CA 1
ATOM 702 C C . PRO A 1 92 ? -11.628 6.597 -4.533 1.00 96.25 92 PRO A C 1
ATOM 704 O O . PRO A 1 92 ? -12.427 5.831 -3.999 1.00 96.25 92 PRO A O 1
ATOM 707 N N . GLN A 1 93 ? -10.513 6.167 -5.137 1.00 95.94 93 GLN A N 1
ATOM 708 C CA . GLN A 1 93 ? -10.115 4.759 -5.131 1.00 95.94 93 GLN A CA 1
ATOM 709 C C . GLN A 1 93 ? -9.792 4.294 -3.713 1.00 95.94 93 GLN A C 1
ATOM 711 O O . GLN A 1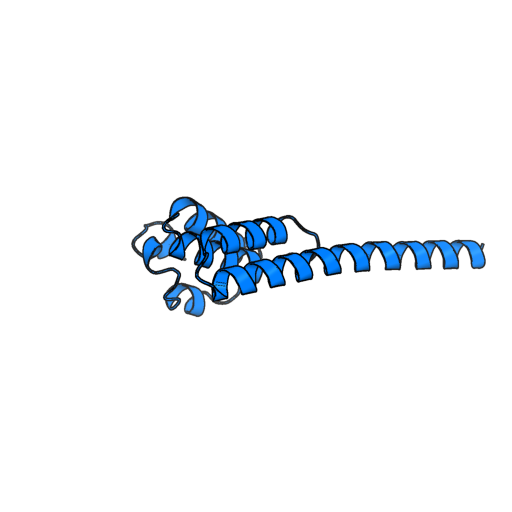 93 ? -10.398 3.327 -3.270 1.00 95.94 93 GLN A O 1
ATOM 716 N N . ALA A 1 94 ? -8.936 5.010 -2.978 1.00 96.88 94 ALA A N 1
ATOM 717 C CA . ALA A 1 94 ? -8.594 4.656 -1.598 1.00 96.88 94 ALA A CA 1
ATOM 718 C C . ALA A 1 94 ? -9.842 4.571 -0.702 1.00 96.88 94 ALA A C 1
ATOM 720 O O . ALA A 1 94 ? -10.033 3.607 0.038 1.00 96.88 94 ALA A O 1
ATOM 721 N N . LEU A 1 95 ? -10.748 5.544 -0.825 1.00 96.75 95 LEU A N 1
ATOM 722 C CA . LEU A 1 95 ? -12.010 5.560 -0.091 1.00 96.75 95 LEU A CA 1
ATOM 723 C C . LEU A 1 95 ? -12.973 4.453 -0.525 1.00 96.75 95 LEU A C 1
ATOM 725 O O . LEU A 1 95 ? -13.855 4.117 0.250 1.00 96.75 95 LEU A O 1
ATOM 729 N N . ALA A 1 96 ? -12.868 3.862 -1.710 1.00 97.19 96 ALA A N 1
ATOM 730 C CA . ALA A 1 96 ? -13.743 2.766 -2.141 1.00 97.19 96 ALA A CA 1
ATOM 731 C C . ALA A 1 96 ? -13.095 1.382 -1.991 1.00 97.19 96 ALA A C 1
ATOM 733 O O . ALA A 1 96 ? -13.802 0.378 -2.057 1.00 97.19 96 ALA A O 1
ATOM 734 N N . ASP A 1 97 ? -11.784 1.326 -1.754 1.00 98.25 97 ASP A N 1
ATOM 735 C CA . ASP A 1 97 ? -11.018 0.087 -1.793 1.00 98.25 97 ASP A CA 1
ATOM 736 C C . ASP A 1 97 ? -11.444 -0.881 -0.672 1.00 98.25 97 ASP A C 1
ATOM 738 O O . ASP A 1 97 ? -11.399 -0.514 0.517 1.00 98.25 97 ASP A O 1
ATOM 742 N N . PRO A 1 98 ? -11.898 -2.102 -1.016 1.00 98.44 98 PRO A N 1
ATOM 743 C CA . PRO A 1 98 ? -12.242 -3.112 -0.025 1.00 98.44 98 PRO A CA 1
ATOM 744 C C . PRO A 1 98 ? -11.026 -3.608 0.763 1.00 98.44 98 PRO A C 1
ATOM 746 O O . PRO A 1 98 ? -11.197 -3.998 1.917 1.00 98.44 98 PRO A O 1
ATOM 749 N N . ASP A 1 99 ? -9.814 -3.546 0.211 1.00 98.69 99 ASP A N 1
ATOM 750 C CA . ASP A 1 99 ? -8.606 -4.026 0.891 1.00 98.69 99 ASP A CA 1
ATOM 751 C C . ASP A 1 99 ? -8.268 -3.173 2.114 1.00 98.69 99 ASP A C 1
ATOM 753 O O . ASP A 1 99 ? -7.727 -3.662 3.104 1.00 98.69 99 ASP A O 1
ATOM 757 N N . LEU A 1 100 ? -8.667 -1.900 2.086 1.00 98.62 100 LEU A N 1
ATOM 758 C CA . LEU A 1 100 ? -8.452 -0.935 3.161 1.00 98.62 100 LEU A CA 1
ATOM 759 C C . LEU A 1 100 ? -9.573 -0.962 4.218 1.00 98.62 100 LEU A C 1
ATOM 761 O O . LEU A 1 100 ? -9.625 -0.101 5.102 1.00 98.62 100 LEU A O 1
ATOM 765 N N . SER A 1 101 ? -10.489 -1.940 4.177 1.00 98.06 101 SER A N 1
ATOM 766 C CA . SER A 1 101 ? -11.635 -1.990 5.096 1.00 98.06 101 SER A CA 1
ATOM 767 C C . SER A 1 101 ? -11.231 -2.038 6.572 1.00 98.06 101 SER A C 1
ATOM 769 O O . SER A 1 101 ? -11.918 -1.450 7.406 1.00 98.06 101 SER A O 1
ATOM 771 N N . SER A 1 102 ? -10.119 -2.704 6.904 1.00 98.00 102 SER A N 1
ATOM 772 C CA . SER A 1 102 ? -9.637 -2.866 8.285 1.00 98.00 102 SER A CA 1
ATOM 773 C C . SER A 1 102 ? -9.124 -1.565 8.915 1.00 98.00 102 SER A C 1
ATOM 775 O O . SER A 1 102 ? -9.124 -1.439 10.140 1.00 98.00 102 SER A O 1
ATOM 777 N N . ILE A 1 103 ? -8.738 -0.574 8.103 1.00 98.31 103 ILE A N 1
ATOM 778 C CA . ILE A 1 103 ? -8.193 0.713 8.571 1.00 98.31 103 ILE A CA 1
ATOM 779 C C . ILE A 1 103 ? -9.152 1.893 8.404 1.00 98.31 103 ILE A C 1
ATOM 781 O O . ILE A 1 103 ? -8.924 2.962 8.972 1.00 98.31 103 ILE A O 1
ATOM 785 N N . ARG A 1 104 ? -10.255 1.696 7.679 1.00 96.44 104 ARG A N 1
ATOM 786 C CA . ARG A 1 104 ? -11.250 2.722 7.335 1.00 96.44 104 ARG A CA 1
ATOM 787 C C . ARG A 1 104 ? -11.885 3.421 8.542 1.00 96.44 104 ARG A C 1
ATOM 789 O O . ARG A 1 104 ? -12.277 4.581 8.460 1.00 96.44 104 ARG A O 1
ATOM 796 N N . GLY A 1 105 ? -11.994 2.715 9.667 1.00 96.75 105 GLY A N 1
ATOM 797 C CA . GLY A 1 105 ? -12.512 3.265 10.923 1.00 96.75 105 GLY A CA 1
ATOM 798 C C . GLY A 1 105 ? -11.508 4.119 11.704 1.00 96.75 105 GLY A C 1
ATOM 799 O O . GLY A 1 105 ? -11.887 4.733 12.698 1.00 96.75 105 GLY A O 1
ATOM 800 N N . SER A 1 106 ? -10.236 4.152 11.296 1.00 97.56 106 SER A N 1
ATOM 801 C CA . SER A 1 106 ? -9.211 4.926 11.993 1.00 97.56 106 SER A CA 1
ATOM 802 C C . SER A 1 106 ? -9.376 6.427 11.749 1.00 97.56 106 SER A C 1
ATOM 804 O O . SER A 1 106 ? -9.763 6.876 10.670 1.00 97.56 106 SER A O 1
ATOM 806 N N . SER A 1 107 ? -9.003 7.222 12.751 1.00 96.81 107 SER A N 1
ATOM 807 C CA . SER A 1 107 ? -8.995 8.684 12.640 1.00 96.81 107 SER A CA 1
ATOM 808 C C . SER A 1 107 ? -7.988 9.204 11.611 1.00 96.81 107 SER A C 1
ATOM 810 O O . SER A 1 107 ? -8.114 10.337 11.159 1.00 96.81 107 SER A O 1
ATOM 812 N N . GLN A 1 108 ? -6.977 8.405 11.265 1.00 94.94 108 GLN A N 1
ATOM 813 C CA . GLN A 1 108 ? -5.979 8.723 10.247 1.00 94.94 108 GLN A CA 1
ATOM 814 C C . GLN A 1 108 ? -6.577 8.555 8.849 1.00 94.94 108 GLN A C 1
ATOM 816 O O . GLN A 1 108 ? -6.522 9.488 8.057 1.00 94.94 108 GLN A O 1
ATOM 821 N N . PHE A 1 109 ? -7.246 7.427 8.587 1.00 97.12 109 PHE A N 1
ATOM 822 C CA . PHE A 1 109 ? -7.909 7.186 7.305 1.00 97.12 109 PHE A CA 1
ATOM 823 C C . PHE A 1 109 ? -9.025 8.199 7.019 1.00 97.12 109 PHE A C 1
ATOM 825 O O . PHE A 1 109 ? -9.199 8.644 5.895 1.00 97.12 109 PHE A O 1
ATOM 832 N N . GLN A 1 110 ? -9.772 8.609 8.045 1.00 95.69 110 GLN A N 1
ATOM 833 C CA . GLN A 1 110 ? -10.869 9.576 7.903 1.00 95.69 110 GLN A CA 1
ATOM 834 C C . GLN A 1 110 ? -10.422 11.007 7.556 1.00 95.69 110 GLN A C 1
ATOM 836 O O . GLN A 1 110 ? -11.276 11.858 7.320 1.00 95.69 110 GLN A O 1
ATOM 841 N N . LYS A 1 111 ? -9.114 11.294 7.579 1.00 92.81 111 LYS A N 1
ATOM 842 C CA . LYS A 1 111 ? -8.550 12.610 7.230 1.00 92.81 111 LYS A CA 1
ATOM 843 C C . LYS A 1 111 ? -8.045 12.698 5.790 1.00 92.81 111 LYS A C 1
ATOM 845 O O . LYS A 1 111 ? -7.632 13.785 5.392 1.00 92.81 111 LYS A O 1
ATOM 850 N N . ILE A 1 112 ? -8.027 11.573 5.078 1.00 86.06 112 ILE A N 1
ATOM 851 C CA . ILE A 1 112 ? -7.699 11.491 3.651 1.00 86.06 112 ILE A CA 1
ATOM 852 C C . ILE A 1 112 ? -8.836 12.135 2.853 1.00 86.06 112 ILE A C 1
ATOM 854 O O . ILE A 1 112 ? -8.533 12.921 1.931 1.00 86.06 112 ILE A O 1
#

pLDDT: mean 91.31, std 12.37, range [58.59, 98.88]

Secondary structure (DSSP, 8-state):
-HHHHHHHHHHHHHHHHHHHHHHHHHHHHHHHHHHTT-HHHHHHHHHHHHTSTT--HHHHHHHHHHHHHTT-HHHHHHHHHHHHHTT---HHHHHH-GGGTTTTTSTTGGG-

Sequence (112 aa):
MKSLLMWLALLLVITTTLSAQNSDSLRMLGNRAYSSRDFATAARFYVETTQSEGAESSDYYNAACSFALANNSEMALSYLDSAFLYGFGSIPQALADPDLSSIRGSSQFQKI

Foldseek 3Di:
DVVVVVVVVVVVVVVLVVQLVQLVVLQVQLVVCVVVLVLVSNLVSLVVSCVTPPRALVSLQSNLLSCLSVVNLVSNLVSPVVSVVRPVDDPVCLQVPPSNVSNCPPPSNVVD